Protein AF-X1UTQ2-F1 (afdb_monomer_lite)

Structure (mmCIF, N/CA/C/O backbone):
data_AF-X1UTQ2-F1
#
_entry.id   AF-X1UTQ2-F1
#
loop_
_atom_site.group_PDB
_atom_site.id
_atom_site.type_symbol
_atom_site.label_atom_id
_atom_site.label_alt_id
_atom_site.label_comp_id
_atom_site.label_asym_id
_atom_site.label_entity_id
_atom_site.label_seq_id
_atom_site.pdbx_PDB_ins_code
_atom_site.Cartn_x
_atom_site.Cartn_y
_atom_site.Cartn_z
_atom_site.occupancy
_atom_site.B_iso_or_equiv
_atom_site.auth_seq_id
_atom_site.auth_comp_id
_atom_site.auth_asym_id
_atom_site.auth_atom_id
_atom_site.pdbx_PDB_model_num
ATOM 1 N N . GLU A 1 1 ? 8.021 -11.396 12.282 1.00 51.84 1 GLU A N 1
ATOM 2 C CA . GLU A 1 1 ? 8.603 -10.260 13.024 1.00 51.84 1 GLU A CA 1
ATOM 3 C C . GLU A 1 1 ? 8.705 -9.113 12.040 1.00 51.84 1 GLU A C 1
ATOM 5 O O . GLU A 1 1 ? 9.237 -9.328 10.957 1.00 51.84 1 GLU A O 1
ATOM 10 N N . THR A 1 2 ? 8.095 -7.970 12.339 1.00 52.09 2 THR A N 1
ATOM 11 C CA . THR A 1 2 ? 8.043 -6.857 11.391 1.00 52.09 2 THR A CA 1
ATOM 12 C C . THR A 1 2 ? 9.403 -6.199 11.279 1.00 52.09 2 THR A C 1
ATOM 14 O O . THR A 1 2 ? 10.005 -5.847 12.293 1.00 52.09 2 THR A O 1
ATOM 17 N N . LYS A 1 3 ? 9.878 -6.022 10.050 1.00 63.09 3 LYS A N 1
ATOM 18 C CA . LYS A 1 3 ? 11.164 -5.398 9.768 1.00 63.09 3 LYS A CA 1
ATOM 19 C C . LYS A 1 3 ? 10.947 -4.137 8.952 1.00 63.09 3 LYS A C 1
ATOM 21 O O . LYS A 1 3 ? 10.202 -4.151 7.982 1.00 63.09 3 LYS A O 1
ATOM 26 N N . GLU A 1 4 ? 11.589 -3.050 9.341 1.00 69.19 4 GLU A N 1
ATOM 27 C CA . GLU A 1 4 ? 11.642 -1.838 8.530 1.00 69.19 4 GLU A CA 1
ATOM 28 C C . GLU A 1 4 ? 12.787 -1.954 7.522 1.00 69.19 4 GLU A C 1
ATOM 30 O O . GLU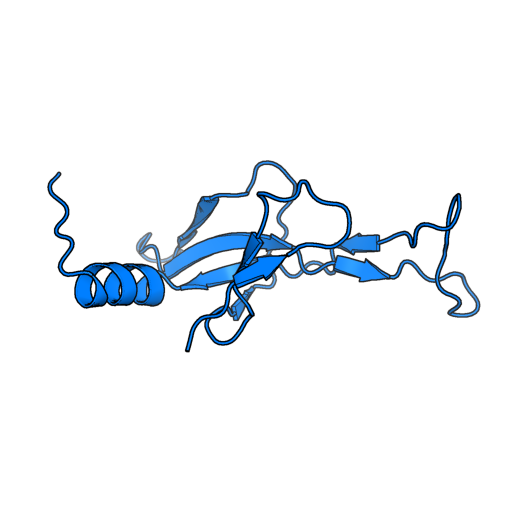 A 1 4 ? 13.887 -2.410 7.848 1.00 69.19 4 GLU A O 1
ATOM 35 N N . VAL A 1 5 ? 12.521 -1.571 6.279 1.00 75.19 5 VAL A N 1
ATOM 36 C CA . VAL A 1 5 ? 13.464 -1.629 5.163 1.00 75.19 5 VAL A CA 1
ATOM 37 C C . VAL A 1 5 ? 13.564 -0.249 4.509 1.00 75.19 5 VAL A C 1
ATOM 39 O O . VAL A 1 5 ? 12.539 0.391 4.269 1.00 75.19 5 VAL A O 1
ATOM 42 N N . PRO A 1 6 ? 14.780 0.253 4.237 1.00 77.75 6 PRO A N 1
ATOM 43 C CA . PRO A 1 6 ? 14.963 1.532 3.562 1.00 77.75 6 PRO A CA 1
ATOM 44 C C . PRO A 1 6 ? 14.498 1.436 2.105 1.00 77.75 6 PRO A C 1
ATOM 46 O O . PRO A 1 6 ? 14.719 0.423 1.437 1.00 77.75 6 PRO A O 1
ATOM 49 N N . VAL A 1 7 ? 13.874 2.498 1.592 1.00 74.25 7 VAL A N 1
ATOM 50 C CA . VAL A 1 7 ? 13.429 2.549 0.191 1.00 74.25 7 VAL A CA 1
ATOM 51 C C . VAL A 1 7 ? 14.555 3.110 -0.688 1.00 74.25 7 VAL A C 1
ATOM 53 O O . VAL A 1 7 ? 14.966 4.253 -0.481 1.00 74.25 7 VAL A O 1
ATOM 56 N N . PRO A 1 8 ? 15.053 2.365 -1.698 1.00 69.94 8 PRO A N 1
ATOM 57 C CA . PRO A 1 8 ? 16.109 2.859 -2.579 1.00 69.94 8 PRO A CA 1
ATOM 58 C C . PRO A 1 8 ? 15.717 4.174 -3.269 1.00 69.94 8 PRO A C 1
ATOM 60 O O . PR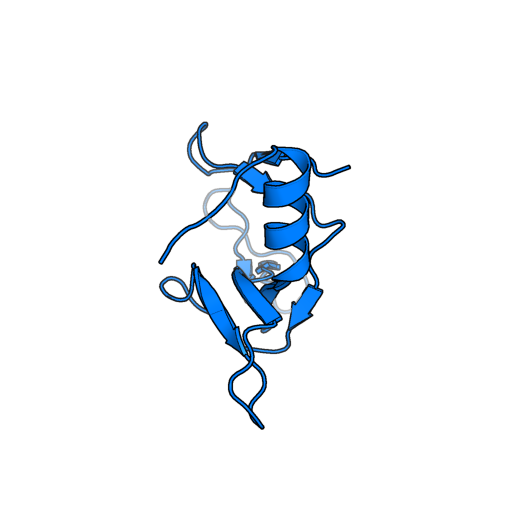O A 1 8 ? 14.723 4.226 -3.994 1.00 69.94 8 PRO A O 1
ATOM 63 N N . GLY A 1 9 ? 16.512 5.226 -3.060 1.00 74.19 9 GLY A N 1
ATOM 64 C CA . GLY A 1 9 ? 16.281 6.556 -3.636 1.00 74.19 9 GLY A CA 1
ATOM 65 C C . GLY A 1 9 ? 15.348 7.471 -2.831 1.00 74.19 9 GLY A C 1
ATOM 66 O O . GLY A 1 9 ? 15.089 8.586 -3.281 1.00 74.19 9 GLY A O 1
ATOM 67 N N . ALA A 1 10 ? 14.857 7.038 -1.665 1.00 77.50 10 ALA A N 1
ATOM 68 C CA . ALA A 1 10 ? 14.160 7.897 -0.707 1.00 77.50 10 ALA A CA 1
ATOM 69 C C . ALA A 1 10 ? 15.144 8.493 0.327 1.00 77.50 10 ALA A C 1
ATOM 71 O O . ALA A 1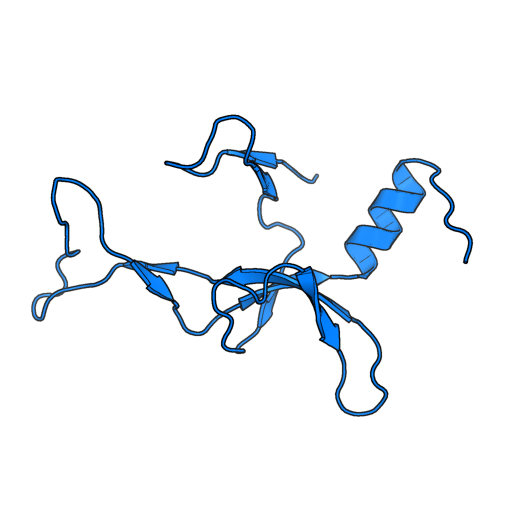 10 ? 16.252 7.975 0.470 1.00 77.50 10 ALA A O 1
ATOM 72 N N . PRO A 1 11 ? 14.773 9.574 1.044 1.00 81.06 11 PRO A N 1
ATOM 73 C CA . PRO A 1 11 ? 15.581 10.106 2.144 1.00 81.06 11 PRO A CA 1
ATOM 74 C C . PRO A 1 11 ? 15.885 9.053 3.221 1.00 81.06 11 PRO A C 1
ATOM 76 O O . PRO A 1 11 ? 15.053 8.188 3.477 1.00 81.06 11 PRO A O 1
ATOM 79 N N . ASP A 1 12 ? 17.017 9.183 3.920 1.00 79.56 12 ASP A N 1
ATOM 80 C CA . ASP A 1 12 ? 17.519 8.200 4.907 1.00 79.56 12 ASP A CA 1
ATOM 81 C C . ASP A 1 12 ? 16.585 7.937 6.106 1.00 79.56 12 ASP A C 1
ATOM 83 O O . ASP A 1 12 ? 16.767 6.979 6.856 1.00 79.56 12 ASP A O 1
ATOM 87 N N . TRP A 1 13 ? 15.586 8.794 6.313 1.00 73.62 13 TRP A N 1
ATOM 88 C CA . TRP A 1 13 ? 14.553 8.632 7.338 1.00 73.62 13 TRP A CA 1
ATOM 89 C C . TRP A 1 13 ? 13.304 7.894 6.829 1.00 73.62 13 TRP A C 1
ATOM 91 O O . TRP A 1 13 ? 12.394 7.630 7.614 1.00 73.62 13 TRP A O 1
ATOM 101 N N . PHE A 1 14 ? 13.223 7.584 5.532 1.00 71.69 14 PHE A N 1
ATOM 102 C CA . PHE A 1 14 ? 12.055 6.971 4.907 1.00 71.69 14 PHE A CA 1
ATOM 103 C C . PHE A 1 14 ? 12.221 5.455 4.775 1.00 71.69 14 PHE A C 1
ATOM 105 O O . PHE A 1 14 ? 12.929 4.939 3.904 1.00 71.69 14 PHE A O 1
ATOM 112 N N . TYR A 1 15 ? 11.498 4.742 5.631 1.00 71.81 15 TYR A N 1
ATOM 113 C CA . TYR A 1 15 ? 11.448 3.287 5.668 1.00 71.81 15 TYR A CA 1
ATOM 114 C C . TYR A 1 15 ? 10.061 2.799 5.249 1.00 71.81 15 TYR A C 1
ATOM 116 O O . TYR A 1 15 ? 9.058 3.490 5.436 1.00 71.81 15 TYR A O 1
ATOM 124 N N . HIS A 1 16 ? 9.996 1.593 4.694 1.00 62.53 16 HIS A N 1
ATOM 125 C CA . HIS A 1 16 ? 8.748 0.857 4.527 1.00 62.53 16 HIS A CA 1
ATOM 126 C C . HIS A 1 16 ? 8.794 -0.429 5.349 1.00 62.53 16 HIS A C 1
ATOM 128 O O . HIS A 1 16 ? 9.864 -0.924 5.689 1.00 62.53 16 HIS A O 1
ATOM 134 N N . LEU A 1 17 ? 7.633 -0.976 5.689 1.00 61.06 17 LEU A N 1
ATOM 135 C CA . LEU A 1 17 ? 7.562 -2.254 6.391 1.00 61.06 17 LEU A CA 1
ATOM 136 C C . LEU A 1 17 ? 7.781 -3.394 5.384 1.00 61.06 17 LEU A C 1
ATOM 138 O O . LEU A 1 17 ? 7.196 -3.398 4.295 1.00 61.06 17 LEU A O 1
ATOM 142 N N . GLU A 1 18 ? 8.635 -4.351 5.742 1.00 57.69 18 GLU A N 1
ATOM 143 C CA . GLU A 1 18 ? 8.840 -5.592 5.003 1.00 57.69 18 GLU A CA 1
ATOM 144 C C . GLU A 1 18 ? 7.548 -6.417 5.073 1.00 57.69 18 GLU A C 1
ATOM 146 O O . GLU A 1 18 ? 6.976 -6.657 6.138 1.00 57.69 18 GLU A O 1
ATOM 151 N N . ILE A 1 19 ? 7.061 -6.779 3.888 1.00 54.22 19 ILE A N 1
ATOM 152 C CA . ILE A 1 19 ? 5.707 -7.253 3.588 1.00 54.22 19 ILE A CA 1
ATOM 153 C C . ILE A 1 19 ? 5.539 -8.715 4.037 1.00 54.22 19 ILE A C 1
ATOM 155 O O . ILE A 1 19 ? 5.495 -9.624 3.213 1.00 54.22 19 ILE A O 1
ATOM 159 N N . ALA A 1 20 ? 5.480 -8.963 5.344 1.00 56.88 20 ALA A N 1
ATOM 160 C CA . ALA A 1 20 ? 4.926 -10.212 5.876 1.00 56.88 20 ALA A CA 1
ATOM 161 C C . ALA A 1 20 ? 3.426 -10.069 6.197 1.00 56.88 20 ALA A C 1
ATOM 163 O O . ALA A 1 20 ? 2.677 -11.026 6.029 1.00 56.88 20 ALA A O 1
ATOM 164 N N . ASP A 1 21 ? 2.987 -8.861 6.574 1.00 70.31 21 ASP A N 1
ATOM 165 C CA . ASP A 1 21 ? 1.648 -8.625 7.132 1.00 70.31 21 ASP A CA 1
ATOM 166 C C . ASP A 1 21 ? 0.748 -7.730 6.262 1.00 70.31 21 ASP A C 1
ATOM 168 O O . ASP A 1 21 ? -0.355 -7.396 6.679 1.00 70.31 21 ASP A O 1
ATOM 172 N N . SER A 1 22 ? 1.178 -7.320 5.062 1.00 84.88 22 SER A N 1
ATOM 173 C CA . SER A 1 22 ? 0.332 -6.569 4.120 1.00 84.88 22 SER A CA 1
ATOM 174 C C .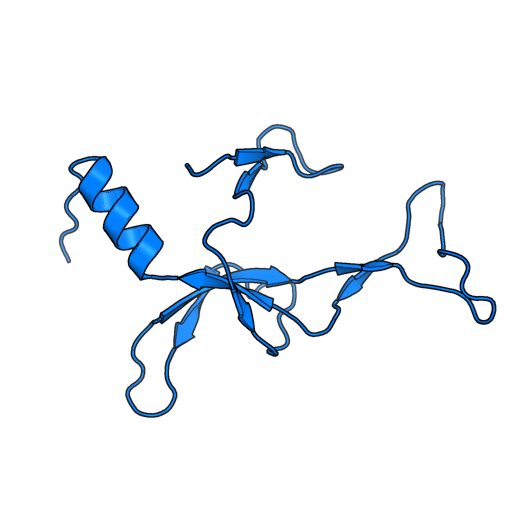 SER A 1 22 ? -0.239 -7.458 3.018 1.00 84.88 22 SER A C 1
ATOM 176 O O . SER A 1 22 ? 0.364 -8.452 2.614 1.00 84.88 22 SER A O 1
ATOM 178 N N . TYR A 1 23 ? -1.416 -7.091 2.512 1.00 89.00 23 TYR A N 1
ATOM 179 C CA . TYR A 1 23 ? -2.046 -7.750 1.369 1.00 89.00 23 TYR A CA 1
ATOM 180 C C . TYR A 1 23 ? -2.136 -6.804 0.173 1.00 89.00 23 TYR A C 1
ATOM 182 O O . TYR A 1 23 ? -2.048 -5.581 0.302 1.00 89.00 23 TYR A O 1
ATOM 190 N N . LEU A 1 24 ? -2.286 -7.393 -1.014 1.00 92.56 24 LEU A N 1
ATOM 191 C CA . LEU A 1 24 ? -2.507 -6.650 -2.247 1.00 92.56 24 LEU A CA 1
ATOM 192 C C . LEU A 1 24 ? -4.001 -6.581 -2.534 1.00 92.56 24 LEU A C 1
ATOM 194 O O . LEU A 1 24 ? -4.671 -7.610 -2.582 1.00 92.56 24 LEU A O 1
ATOM 198 N N . ALA A 1 25 ? -4.496 -5.369 -2.743 1.00 93.25 25 ALA A N 1
ATOM 199 C CA . ALA A 1 25 ? -5.848 -5.111 -3.205 1.00 93.25 25 ALA A CA 1
ATOM 200 C C . ALA A 1 25 ? -5.809 -4.676 -4.673 1.00 93.25 25 ALA A C 1
ATOM 202 O O . ALA A 1 25 ? -4.965 -3.862 -5.056 1.00 93.25 25 ALA A O 1
ATOM 203 N N . ASP A 1 26 ? -6.729 -5.196 -5.483 1.00 94.44 26 ASP A N 1
ATOM 204 C CA . ASP A 1 26 ? -6.929 -4.755 -6.868 1.00 94.44 26 ASP A CA 1
ATOM 205 C C . ASP A 1 26 ? -7.745 -3.456 -6.891 1.00 94.44 26 ASP A C 1
ATOM 207 O O . ASP A 1 26 ? -8.940 -3.423 -7.179 1.00 94.44 26 ASP A O 1
ATOM 211 N N . VAL A 1 27 ? -7.099 -2.385 -6.438 1.00 90.38 27 VAL A N 1
ATOM 212 C CA . VAL A 1 27 ? -7.670 -1.047 -6.311 1.00 90.38 27 VAL A CA 1
ATOM 213 C C . VAL A 1 27 ? -6.617 -0.061 -6.777 1.00 90.38 27 VAL A C 1
ATOM 215 O O . VAL A 1 27 ? -5.459 -0.137 -6.365 1.00 90.38 27 VAL A O 1
ATOM 218 N N . GLN A 1 28 ? -7.014 0.900 -7.605 1.00 89.69 28 GLN A N 1
ATOM 219 C CA . GLN A 1 28 ? -6.101 1.926 -8.080 1.00 89.69 28 GLN A CA 1
ATOM 220 C C . GLN A 1 28 ? -5.870 2.990 -6.998 1.00 89.69 28 GLN A C 1
ATOM 222 O O . GLN A 1 28 ? -6.796 3.686 -6.588 1.00 89.69 28 GLN A O 1
ATOM 227 N N . ALA A 1 29 ? -4.614 3.145 -6.581 1.00 88.62 29 ALA A N 1
ATOM 228 C CA . ALA A 1 29 ? -4.155 4.236 -5.730 1.00 88.62 29 ALA A CA 1
ATOM 229 C C . ALA A 1 29 ? -3.052 5.025 -6.441 1.00 88.62 29 ALA A C 1
ATOM 231 O O . ALA A 1 29 ? -2.241 4.456 -7.175 1.00 88.62 29 ALA A O 1
ATOM 232 N N . ASN A 1 30 ? -3.025 6.332 -6.203 1.00 86.69 30 ASN A N 1
ATOM 233 C CA . ASN A 1 30 ? -2.010 7.257 -6.689 1.00 86.69 30 ASN A CA 1
ATOM 234 C C . ASN A 1 30 ? -1.417 8.037 -5.499 1.00 86.69 30 ASN A C 1
ATOM 236 O O . ASN A 1 30 ? -1.955 7.982 -4.387 1.00 86.69 30 ASN A O 1
ATOM 240 N N . PRO A 1 31 ? -0.312 8.782 -5.692 1.00 85.69 31 PRO A N 1
ATOM 241 C CA . PRO A 1 31 ? 0.162 9.717 -4.677 1.00 85.69 31 PRO A CA 1
ATOM 242 C C . PRO A 1 31 ? -0.973 10.633 -4.196 1.00 85.69 31 PRO A C 1
ATOM 244 O O . PRO A 1 31 ? -1.702 11.200 -5.006 1.00 85.69 31 PRO A O 1
ATOM 247 N N . GLY A 1 32 ? -1.131 10.745 -2.876 1.00 88.12 32 GLY A N 1
ATOM 248 C CA . GLY A 1 32 ? -2.267 11.420 -2.235 1.00 88.12 32 GLY A CA 1
ATOM 249 C C . GLY A 1 32 ? -3.296 10.467 -1.615 1.00 88.12 32 GLY A C 1
ATOM 250 O O . GLY A 1 32 ? -4.002 10.868 -0.699 1.00 88.12 32 GLY A O 1
ATOM 251 N N . ASN A 1 33 ? -3.329 9.193 -2.025 1.00 91.94 33 ASN A N 1
ATOM 252 C CA . ASN A 1 33 ? -4.118 8.151 -1.352 1.00 91.94 33 ASN A CA 1
ATOM 253 C C . ASN A 1 33 ? -3.391 7.517 -0.149 1.00 91.94 33 ASN A C 1
ATOM 255 O O . ASN A 1 33 ? -3.956 6.661 0.529 1.00 91.94 33 ASN A O 1
ATOM 259 N N . SER A 1 34 ? -2.137 7.894 0.115 1.00 89.75 34 SER A N 1
ATOM 260 C CA . SER A 1 34 ? -1.379 7.414 1.274 1.00 89.75 34 SER A CA 1
ATOM 261 C C . SER A 1 34 ? -2.122 7.733 2.574 1.00 89.75 34 SER A C 1
ATOM 263 O O . SER A 1 34 ? -2.480 8.882 2.818 1.00 89.75 34 SER A O 1
ATOM 265 N N . GLY A 1 35 ? -2.344 6.720 3.409 1.00 91.75 35 GLY A N 1
ATOM 266 C CA . GLY A 1 35 ? -3.098 6.845 4.658 1.00 91.75 35 GLY A CA 1
ATOM 267 C C . GLY A 1 35 ? -4.616 6.726 4.497 1.00 91.75 35 GLY A C 1
ATOM 268 O O . GLY A 1 35 ? -5.323 6.744 5.501 1.00 91.75 35 GLY A O 1
ATOM 269 N N . ALA A 1 36 ? -5.134 6.576 3.273 1.00 94.19 36 ALA A N 1
ATOM 270 C CA . ALA A 1 36 ? -6.565 6.392 3.064 1.00 94.19 36 ALA A CA 1
ATOM 271 C C . ALA A 1 36 ? -7.051 5.067 3.686 1.00 94.19 36 ALA A C 1
ATOM 273 O O . ALA A 1 36 ? -6.353 4.047 3.581 1.00 94.19 36 ALA A O 1
ATOM 274 N N . PRO A 1 37 ? -8.246 5.055 4.302 1.00 95.56 37 PRO A N 1
ATOM 275 C CA . PRO A 1 37 ? -8.825 3.839 4.848 1.00 95.56 37 PRO A CA 1
ATOM 276 C C . PRO A 1 37 ? -9.263 2.899 3.722 1.00 95.56 37 PRO A C 1
ATOM 278 O O . PRO A 1 37 ? -9.827 3.324 2.713 1.00 95.56 37 PRO A O 1
ATOM 281 N N . VAL A 1 38 ? -9.052 1.605 3.933 1.00 95.56 38 VAL A N 1
ATOM 282 C CA . VAL A 1 38 ? -9.664 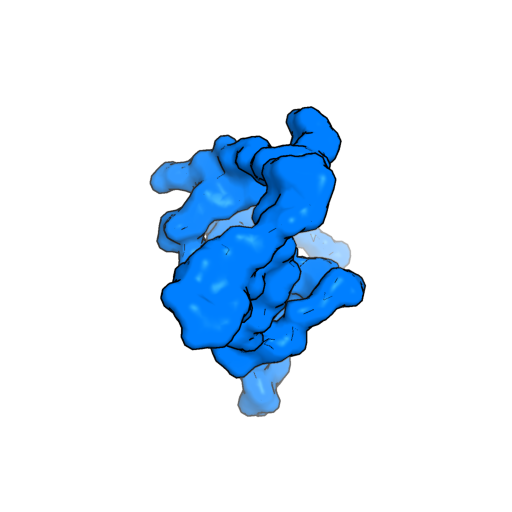0.524 3.158 1.00 95.56 38 VAL A CA 1
ATOM 283 C C . VAL A 1 38 ? -10.817 -0.015 3.988 1.00 95.56 38 VAL A C 1
ATOM 285 O O . VAL A 1 38 ? -10.605 -0.416 5.132 1.00 95.56 38 VAL A O 1
ATOM 288 N N . TYR A 1 39 ? -12.029 -0.001 3.439 1.00 95.88 39 TYR A N 1
ATOM 289 C CA . TYR A 1 39 ? -13.247 -0.329 4.175 1.00 95.88 39 TYR A CA 1
ATOM 290 C C . TYR A 1 39 ? -14.168 -1.270 3.395 1.00 95.88 39 TYR A C 1
ATOM 292 O O . TYR A 1 39 ? -14.118 -1.329 2.165 1.00 95.88 39 TYR A O 1
ATOM 300 N N . LEU A 1 40 ? -14.999 -2.018 4.120 1.00 94.69 40 LEU A N 1
ATOM 301 C CA . LEU A 1 40 ? -16.053 -2.852 3.545 1.00 94.69 40 LEU A CA 1
ATOM 302 C C . LEU A 1 40 ? -17.208 -1.978 3.047 1.00 94.69 40 LEU A C 1
ATOM 304 O O . LEU A 1 40 ? -17.629 -1.047 3.729 1.00 94.69 40 LEU A O 1
ATOM 308 N N . ILE A 1 41 ? -17.730 -2.286 1.859 1.00 94.62 41 ILE A N 1
ATOM 309 C CA . ILE A 1 41 ? -18.814 -1.508 1.235 1.00 94.62 41 ILE A CA 1
ATOM 310 C C . ILE A 1 41 ? -20.124 -1.649 2.021 1.00 94.62 41 ILE A C 1
ATOM 312 O O . ILE A 1 41 ? -20.886 -0.690 2.107 1.00 94.62 41 ILE A O 1
ATOM 316 N N . ASP A 1 42 ? -20.367 -2.827 2.598 1.00 97.25 42 ASP A N 1
ATOM 317 C CA . ASP A 1 42 ? -21.647 -3.166 3.221 1.00 97.25 42 ASP A CA 1
ATOM 318 C C . ASP A 1 42 ? -21.929 -2.352 4.493 1.00 97.25 42 ASP A C 1
ATOM 320 O O . ASP A 1 42 ? -23.078 -2.001 4.756 1.00 97.25 42 ASP A O 1
ATOM 324 N N . ASP A 1 43 ? -20.894 -2.049 5.280 1.00 97.00 43 ASP A N 1
ATOM 325 C CA . ASP A 1 43 ? -21.037 -1.451 6.614 1.00 97.00 43 ASP A CA 1
ATOM 326 C C . ASP A 1 43 ? -20.027 -0.332 6.930 1.00 97.00 43 ASP A C 1
ATOM 328 O O . ASP A 1 43 ? -20.123 0.308 7.977 1.00 97.00 43 ASP A O 1
ATOM 332 N N . GLY A 1 44 ? -19.068 -0.058 6.041 1.00 96.25 44 GLY A N 1
ATOM 333 C CA . GLY A 1 44 ? -18.028 0.947 6.259 1.00 96.25 44 GLY A CA 1
ATOM 334 C C . GLY A 1 44 ? -16.927 0.521 7.236 1.00 96.25 44 GLY A C 1
ATOM 335 O O . GLY A 1 44 ? -16.096 1.354 7.603 1.00 96.25 44 GLY A O 1
ATOM 336 N N . THR A 1 45 ? -16.873 -0.748 7.654 1.00 96.00 45 THR A N 1
ATOM 337 C CA . THR A 1 45 ? -15.845 -1.242 8.580 1.00 96.00 45 THR A CA 1
ATOM 338 C C . THR A 1 45 ? -14.451 -1.082 7.969 1.00 96.00 45 THR A C 1
ATOM 340 O O . THR A 1 45 ? -14.176 -1.611 6.893 1.00 96.00 45 THR A O 1
ATOM 343 N N . VAL A 1 46 ? -13.542 -0.388 8.668 1.00 95.56 46 VAL A N 1
ATOM 344 C CA . VAL A 1 46 ? -12.157 -0.154 8.217 1.00 95.56 46 VAL A CA 1
ATOM 345 C C . VAL A 1 46 ? -11.286 -1.387 8.464 1.00 95.56 46 VAL A C 1
ATOM 347 O O . VAL A 1 46 ? -10.936 -1.718 9.598 1.00 95.56 46 VAL A O 1
ATOM 350 N N . ILE A 1 47 ? -10.872 -2.039 7.382 1.00 94.56 47 ILE A N 1
ATOM 351 C CA . ILE A 1 47 ? -10.089 -3.284 7.388 1.00 94.56 47 ILE A CA 1
ATOM 352 C C . ILE A 1 47 ? -8.600 -3.075 7.099 1.00 94.56 47 ILE A C 1
ATOM 354 O O . ILE A 1 47 ? -7.805 -4.006 7.245 1.00 94.56 47 ILE A O 1
ATOM 358 N N . GLY A 1 48 ? -8.194 -1.871 6.700 1.00 94.38 48 GLY A N 1
ATOM 359 C CA . GLY A 1 48 ? -6.785 -1.549 6.545 1.00 94.38 48 GLY A CA 1
ATOM 360 C C . GLY A 1 48 ? -6.512 -0.119 6.117 1.00 94.38 48 GLY A C 1
ATOM 361 O O . GLY A 1 48 ? -7.409 0.719 6.045 1.00 94.38 48 GLY A O 1
ATOM 362 N N . VAL A 1 49 ? -5.243 0.140 5.820 1.00 94.06 49 VAL A N 1
ATOM 363 C CA . VAL A 1 49 ? -4.726 1.445 5.406 1.00 94.06 49 VAL A CA 1
ATOM 364 C C . VAL A 1 49 ? -3.927 1.286 4.117 1.00 94.06 49 VAL A C 1
ATOM 366 O O . VAL A 1 49 ? -3.043 0.431 4.027 1.00 94.06 49 VAL A O 1
ATOM 369 N N . CYS A 1 50 ? -4.222 2.122 3.123 1.00 94.19 50 CYS A N 1
ATOM 370 C CA . CYS A 1 50 ? -3.448 2.227 1.889 1.00 94.19 50 CYS A CA 1
ATOM 371 C C . CYS A 1 50 ? -2.086 2.869 2.182 1.00 94.19 50 CYS A C 1
ATOM 373 O O . CYS A 1 50 ? -2.016 4.031 2.588 1.00 94.19 50 CYS A O 1
ATOM 375 N N . THR A 1 51 ? -0.993 2.138 1.960 1.00 91.81 51 THR A N 1
ATOM 376 C CA . THR A 1 51 ? 0.364 2.634 2.253 1.00 91.81 51 THR A CA 1
ATOM 377 C C . THR A 1 51 ? 1.213 2.842 1.008 1.00 91.81 51 THR A C 1
ATOM 379 O O . THR A 1 51 ? 2.067 3.727 0.998 1.00 91.81 51 THR A O 1
ATOM 382 N N . ALA A 1 52 ? 0.978 2.068 -0.052 1.00 89.81 52 ALA A N 1
ATOM 383 C CA . ALA A 1 52 ? 1.744 2.160 -1.288 1.00 89.81 52 ALA A CA 1
ATOM 384 C C . ALA A 1 52 ? 0.994 1.541 -2.473 1.00 89.81 52 ALA A C 1
ATOM 386 O O . ALA A 1 52 ? -0.000 0.841 -2.310 1.00 89.81 52 ALA A O 1
ATOM 387 N N . SER A 1 53 ? 1.535 1.728 -3.673 1.00 90.50 53 SER A N 1
ATOM 388 C CA . SER A 1 53 ? 1.159 0.953 -4.857 1.00 90.50 53 SER A CA 1
ATOM 389 C C . SER A 1 53 ? 2.293 0.009 -5.227 1.00 90.50 53 SER A C 1
ATOM 391 O O . SER A 1 53 ? 3.473 0.358 -5.122 1.00 90.50 53 SER A O 1
ATOM 393 N N . ARG A 1 54 ? 1.958 -1.192 -5.699 1.00 89.38 54 ARG A N 1
ATOM 394 C CA . ARG A 1 54 ? 2.954 -2.127 -6.218 1.00 89.38 54 ARG A CA 1
ATOM 395 C C . ARG A 1 54 ? 3.420 -1.637 -7.581 1.00 89.38 54 ARG A C 1
ATOM 397 O O . ARG A 1 54 ? 2.674 -1.675 -8.560 1.00 89.38 54 ARG A O 1
ATOM 404 N N . LEU A 1 55 ? 4.668 -1.190 -7.635 1.00 90.31 55 LEU A N 1
ATOM 405 C CA . LEU A 1 55 ? 5.301 -0.731 -8.863 1.00 90.31 55 LEU A CA 1
ATOM 406 C C . LEU A 1 55 ? 5.909 -1.898 -9.641 1.00 90.31 55 LEU A C 1
ATOM 408 O O . LEU A 1 55 ? 6.508 -2.803 -9.058 1.00 90.31 55 LEU A O 1
ATOM 412 N N . VAL A 1 56 ? 5.801 -1.840 -10.963 1.00 91.94 56 VAL A N 1
ATOM 413 C CA . VAL A 1 56 ? 6.391 -2.805 -11.896 1.00 91.94 56 VAL A CA 1
ATOM 414 C C . VAL A 1 56 ? 7.244 -2.095 -12.954 1.00 91.94 56 VAL A C 1
ATOM 416 O O . VAL A 1 56 ? 7.007 -0.918 -13.242 1.00 91.94 56 VAL A O 1
ATOM 419 N N . PRO A 1 57 ? 8.267 -2.769 -13.511 1.00 95.00 57 PRO A N 1
ATOM 420 C CA . PRO A 1 57 ? 9.102 -2.223 -14.581 1.00 95.00 57 PRO A CA 1
ATOM 421 C C . PRO A 1 57 ? 8.283 -1.818 -15.807 1.00 95.00 57 PRO A C 1
ATOM 423 O O . PRO A 1 57 ? 7.442 -2.593 -16.256 1.00 95.00 57 PRO A O 1
ATOM 426 N N . ILE A 1 58 ? 8.586 -0.667 -16.410 1.00 95.38 58 ILE A N 1
ATOM 427 C CA . ILE A 1 58 ? 8.177 -0.418 -17.798 1.00 95.38 58 ILE A CA 1
ATOM 428 C C . ILE A 1 58 ? 9.097 -1.234 -18.709 1.00 95.38 58 ILE A C 1
ATOM 430 O O . ILE A 1 58 ? 10.320 -1.175 -18.560 1.00 95.38 58 ILE A O 1
ATOM 434 N N . VAL A 1 59 ? 8.513 -1.981 -19.646 1.00 96.00 59 VAL A N 1
ATOM 435 C CA . VAL A 1 59 ? 9.247 -2.753 -20.655 1.00 96.00 59 VAL A CA 1
ATOM 436 C C . VAL A 1 59 ? 8.958 -2.232 -22.062 1.00 96.00 59 VAL A C 1
ATOM 438 O O . VAL A 1 59 ? 7.853 -1.765 -22.340 1.00 96.00 59 VAL A O 1
ATOM 441 N N . ASP A 1 60 ? 9.956 -2.278 -22.943 1.00 94.38 60 ASP A N 1
ATOM 442 C CA . ASP A 1 60 ? 9.786 -1.974 -24.366 1.00 94.38 60 ASP A CA 1
ATOM 443 C C . ASP A 1 60 ? 9.064 -3.119 -25.111 1.00 94.38 60 ASP A C 1
ATOM 445 O O . ASP A 1 60 ? 8.743 -4.164 -24.543 1.00 94.38 60 ASP A O 1
ATOM 449 N N . GLN A 1 61 ? 8.831 -2.954 -26.418 1.00 94.62 61 GLN A N 1
ATOM 450 C CA . GLN A 1 61 ? 8.181 -3.978 -27.255 1.00 94.62 61 GLN A CA 1
ATOM 451 C C . GLN A 1 61 ? 8.960 -5.303 -27.351 1.00 94.62 61 GLN A C 1
ATOM 453 O O . GLN A 1 61 ? 8.429 -6.295 -27.844 1.00 94.62 61 GLN A O 1
ATOM 458 N N . ARG A 1 62 ? 10.224 -5.326 -26.918 1.00 94.88 62 ARG A N 1
ATOM 459 C CA . ARG A 1 62 ? 11.102 -6.500 -26.900 1.00 94.88 62 ARG A CA 1
ATOM 460 C C . ARG A 1 62 ? 11.225 -7.101 -25.495 1.00 94.88 62 ARG A C 1
ATOM 462 O O . ARG A 1 62 ? 11.942 -8.083 -25.331 1.00 94.88 62 ARG A O 1
ATOM 469 N N . GLY A 1 63 ? 10.540 -6.533 -24.501 1.00 93.00 63 GLY A N 1
ATOM 470 C CA . GLY A 1 63 ? 10.587 -6.971 -23.109 1.00 93.00 63 GLY A CA 1
ATOM 471 C C . GLY A 1 63 ? 11.776 -6.429 -22.311 1.00 93.00 63 GLY A C 1
ATOM 472 O O . GLY A 1 63 ? 11.973 -6.852 -21.173 1.00 93.00 63 GLY A O 1
ATOM 473 N N . ASN A 1 64 ? 12.568 -5.500 -22.856 1.00 95.62 64 ASN A N 1
ATOM 474 C CA . ASN A 1 64 ? 13.686 -4.910 -22.120 1.00 95.62 64 ASN A CA 1
ATOM 475 C C . ASN A 1 64 ? 13.185 -3.835 -21.160 1.00 95.62 64 ASN A C 1
ATOM 477 O O . ASN A 1 64 ? 12.349 -3.008 -21.522 1.00 95.62 64 ASN A O 1
ATOM 481 N N . VAL A 1 65 ? 13.747 -3.803 -19.954 1.00 96.38 65 VAL A N 1
ATOM 482 C CA . VAL A 1 65 ? 13.437 -2.774 -18.958 1.00 96.38 65 VAL A CA 1
ATOM 483 C C . VAL A 1 65 ? 13.884 -1.397 -19.452 1.00 96.38 65 VAL A C 1
ATOM 485 O O . VAL A 1 65 ? 15.059 -1.174 -19.752 1.00 96.38 65 VAL A O 1
ATOM 488 N N . VAL A 1 66 ? 12.949 -0.451 -19.492 1.00 95.75 66 VAL A N 1
ATOM 489 C CA . VAL A 1 66 ? 13.215 0.928 -19.908 1.00 95.75 66 VAL A CA 1
ATOM 490 C C . VAL A 1 66 ? 13.898 1.694 -18.777 1.00 95.75 66 VAL A C 1
ATOM 492 O O . VAL A 1 66 ? 13.440 1.703 -17.632 1.00 95.75 66 VAL A O 1
ATOM 495 N N . THR A 1 67 ? 14.993 2.372 -19.116 1.00 94.94 67 THR A N 1
ATOM 496 C CA . THR A 1 67 ? 15.839 3.118 -18.176 1.00 94.94 67 THR A CA 1
ATOM 497 C C . THR A 1 67 ? 16.113 4.513 -18.745 1.00 94.94 67 THR A C 1
ATOM 499 O O . THR A 1 67 ? 16.457 4.629 -19.919 1.00 94.94 67 THR A O 1
ATOM 502 N N . ILE A 1 68 ? 15.981 5.570 -17.939 1.00 93.31 68 ILE A N 1
ATOM 503 C CA . ILE A 1 68 ? 16.331 6.955 -18.305 1.00 93.31 68 ILE A CA 1
ATOM 504 C C . ILE A 1 68 ? 17.376 7.458 -17.309 1.00 93.31 68 ILE A C 1
ATOM 506 O O . ILE A 1 68 ? 17.171 7.359 -16.104 1.00 93.31 68 ILE A O 1
ATOM 510 N N . ASN A 1 69 ? 18.505 7.982 -17.800 1.00 93.12 69 ASN A N 1
ATOM 511 C CA . ASN A 1 69 ? 19.613 8.482 -16.968 1.00 93.12 69 ASN A CA 1
ATOM 512 C C . ASN A 1 69 ? 20.102 7.472 -15.908 1.00 93.12 69 ASN A C 1
ATOM 514 O O . ASN A 1 69 ? 20.419 7.840 -14.783 1.00 93.12 69 ASN A O 1
ATOM 518 N N . GLY A 1 70 ? 20.127 6.181 -16.254 1.00 89.25 70 GLY A N 1
ATOM 519 C CA . GLY A 1 70 ? 20.521 5.107 -15.334 1.00 89.25 70 GLY A CA 1
ATOM 520 C C . GLY A 1 70 ? 19.451 4.707 -14.309 1.00 89.25 70 GLY A C 1
ATOM 521 O O . GLY A 1 70 ? 19.665 3.755 -13.563 1.00 89.25 70 GLY A O 1
ATOM 522 N N . GLN A 1 71 ? 18.288 5.365 -14.294 1.00 89.50 71 GLN A N 1
ATOM 523 C CA . GLN A 1 71 ? 17.171 5.025 -13.421 1.00 89.50 71 GLN A CA 1
ATOM 524 C C . GLN A 1 71 ? 16.092 4.243 -14.175 1.00 89.50 71 GLN A C 1
ATOM 526 O O . GLN A 1 71 ? 15.605 4.655 -15.229 1.00 89.50 71 GLN A O 1
ATOM 531 N N . GLN A 1 72 ? 15.710 3.093 -13.624 1.00 93.88 72 GLN A N 1
ATOM 532 C CA . GLN A 1 72 ? 14.647 2.258 -14.170 1.00 93.88 72 GLN A CA 1
ATOM 533 C C . GLN A 1 72 ? 13.294 2.966 -14.056 1.00 93.88 72 GLN A C 1
ATOM 535 O O . GLN A 1 72 ? 12.885 3.352 -12.958 1.00 93.88 72 GLN A O 1
ATOM 540 N N . LEU A 1 73 ? 12.558 3.054 -15.165 1.00 93.00 73 LEU A N 1
ATOM 541 C CA . LEU A 1 73 ? 11.180 3.528 -15.129 1.00 93.00 73 LEU A CA 1
ATOM 542 C C . LEU A 1 73 ? 10.245 2.447 -14.592 1.00 93.00 73 LEU A C 1
ATOM 544 O O . LEU A 1 73 ? 10.364 1.258 -14.908 1.00 93.00 73 LEU A O 1
ATOM 548 N N . ARG A 1 74 ? 9.279 2.881 -13.785 1.00 92.06 74 ARG A N 1
ATOM 549 C CA . ARG A 1 74 ? 8.272 2.017 -13.176 1.00 92.06 74 ARG A CA 1
ATOM 550 C C . ARG A 1 74 ? 6.895 2.649 -13.288 1.00 92.06 74 ARG A C 1
ATOM 552 O O . ARG A 1 74 ? 6.776 3.870 -13.316 1.00 92.06 74 ARG A O 1
ATOM 559 N N . TYR A 1 75 ? 5.871 1.810 -13.316 1.00 90.12 75 TYR A N 1
ATOM 560 C CA . TYR A 1 75 ? 4.473 2.228 -13.291 1.00 90.12 75 TYR A CA 1
ATOM 561 C C . TYR A 1 75 ? 3.687 1.392 -12.279 1.00 90.12 75 TYR A C 1
ATOM 563 O O . TYR A 1 75 ? 4.165 0.354 -11.814 1.00 90.12 75 TYR A O 1
ATOM 571 N N . SER A 1 76 ? 2.502 1.864 -11.892 1.00 89.88 76 SER A N 1
ATOM 572 C CA . SER A 1 76 ? 1.623 1.110 -10.994 1.00 89.88 76 SER A CA 1
ATOM 573 C C . SER A 1 76 ? 1.114 -0.153 -11.686 1.00 89.88 76 SER A C 1
ATOM 575 O O . SER A 1 76 ? 0.604 -0.087 -12.800 1.00 89.88 76 SER A O 1
ATOM 577 N N . SER A 1 77 ? 1.205 -1.296 -11.007 1.00 90.81 77 SER A N 1
ATOM 578 C CA . SER A 1 77 ? 0.639 -2.567 -11.485 1.00 90.81 77 SER A CA 1
ATOM 579 C C . SER A 1 77 ? -0.890 -2.640 -11.402 1.00 90.81 77 SER A C 1
ATOM 581 O O . SER A 1 77 ? -1.453 -3.671 -11.745 1.00 90.81 77 SER A O 1
ATOM 583 N N . GLY A 1 78 ? -1.555 -1.588 -10.910 1.00 91.19 78 GLY A N 1
ATOM 584 C CA . GLY A 1 78 ? -2.977 -1.616 -10.548 1.00 91.19 78 GLY A CA 1
ATOM 585 C C . GLY A 1 78 ? -3.237 -2.180 -9.148 1.00 91.19 78 GLY A C 1
ATOM 586 O O . GLY A 1 78 ? -4.333 -2.027 -8.628 1.00 91.19 78 GLY A O 1
ATOM 587 N N . LEU A 1 79 ? -2.216 -2.753 -8.501 1.00 93.12 79 LEU A N 1
ATOM 588 C CA . LEU A 1 79 ? -2.330 -3.316 -7.160 1.00 93.12 79 LEU A CA 1
ATOM 589 C C . LEU A 1 79 ? -1.884 -2.314 -6.091 1.00 93.12 79 LEU A C 1
ATOM 591 O O . LEU A 1 79 ? -0.777 -1.765 -6.148 1.00 93.12 79 LEU A O 1
ATOM 595 N N . THR A 1 80 ? -2.720 -2.139 -5.076 1.00 94.00 80 THR A N 1
ATOM 596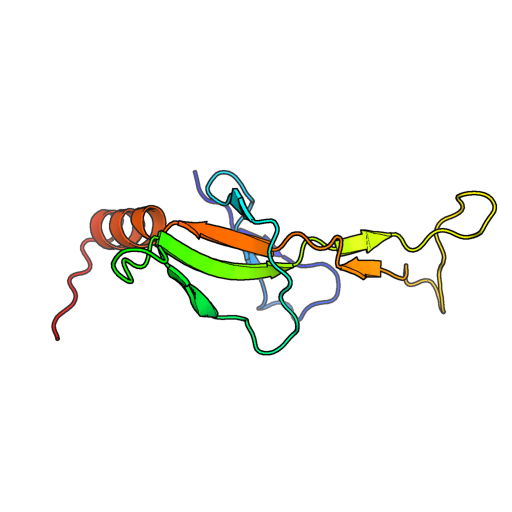 C CA . THR A 1 80 ? -2.445 -1.337 -3.880 1.00 94.00 80 THR A CA 1
ATOM 597 C C . THR A 1 80 ? -1.965 -2.225 -2.742 1.00 94.00 80 THR A C 1
ATOM 599 O O . THR A 1 80 ? -2.483 -3.317 -2.527 1.00 94.00 80 THR A O 1
ATOM 602 N N . VAL A 1 81 ? -0.961 -1.754 -2.008 1.00 92.75 81 VAL A N 1
ATOM 603 C CA . VAL A 1 81 ? -0.449 -2.382 -0.789 1.00 92.75 81 VAL A CA 1
ATOM 604 C C . VAL A 1 81 ? -1.258 -1.870 0.396 1.00 92.75 81 VAL A C 1
ATOM 606 O O . VAL A 1 81 ? -1.313 -0.660 0.643 1.00 92.75 81 VAL A O 1
ATOM 609 N N . VAL A 1 82 ? -1.864 -2.797 1.132 1.00 93.56 82 VAL A N 1
ATOM 610 C CA . VAL A 1 82 ? -2.723 -2.499 2.278 1.00 93.56 82 VAL A CA 1
ATOM 611 C C . VAL A 1 82 ? -2.154 -3.127 3.539 1.00 93.56 82 VAL A C 1
ATOM 613 O O . VAL A 1 82 ? -1.897 -4.330 3.582 1.00 93.56 82 VAL A O 1
ATOM 616 N N . VAL A 1 83 ? -1.988 -2.316 4.581 1.00 92.44 83 VAL A N 1
ATOM 617 C CA . VAL A 1 83 ? -1.688 -2.806 5.932 1.00 92.44 83 VAL A CA 1
ATOM 618 C C . VAL A 1 83 ? -3.013 -3.074 6.656 1.00 92.44 83 VAL A C 1
ATOM 620 O O . VAL A 1 83 ? -3.820 -2.149 6.754 1.00 92.44 83 VAL A O 1
ATOM 623 N N . PRO A 1 84 ? -3.275 -4.296 7.155 1.00 92.25 84 PRO A N 1
ATOM 624 C CA . PRO A 1 84 ? -4.489 -4.619 7.897 1.00 92.25 84 PRO A CA 1
ATOM 625 C C . PRO A 1 84 ? -4.633 -3.795 9.177 1.00 92.25 84 PRO A C 1
ATOM 627 O O . PRO A 1 84 ? -3.663 -3.599 9.909 1.00 92.25 84 PRO A O 1
ATOM 630 N N . SER A 1 85 ? -5.861 -3.408 9.525 1.00 91.12 85 SER A N 1
ATOM 631 C CA . SER A 1 85 ? -6.138 -2.728 10.801 1.00 91.12 85 SER A CA 1
ATOM 632 C C . SER A 1 85 ? -5.771 -3.594 12.013 1.00 91.12 85 SER A C 1
ATOM 634 O O . SER A 1 85 ? -5.355 -3.067 13.044 1.00 91.12 85 SER A O 1
ATOM 636 N N . SER A 1 86 ? -5.868 -4.926 11.895 1.00 87.56 86 SER A N 1
ATOM 637 C CA . SER A 1 86 ? -5.463 -5.862 12.954 1.00 87.56 86 SER A CA 1
ATOM 638 C C . SER A 1 86 ? -3.991 -5.704 13.335 1.00 87.56 86 SER A C 1
ATOM 640 O O . SER A 1 86 ? -3.665 -5.750 14.515 1.00 87.56 86 SER A O 1
ATOM 642 N N . TYR A 1 87 ? -3.123 -5.417 12.360 1.00 85.00 87 TYR A N 1
ATOM 643 C CA . TYR A 1 87 ? -1.705 -5.175 12.604 1.00 85.00 87 TYR A CA 1
ATOM 644 C C . TYR A 1 87 ? -1.483 -3.941 13.489 1.00 85.00 87 TYR A C 1
ATOM 646 O O . TYR A 1 87 ? -0.683 -3.971 14.423 1.00 85.00 87 TYR A O 1
ATOM 654 N N . VAL A 1 88 ? -2.228 -2.860 13.238 1.00 82.31 88 VAL A N 1
ATOM 655 C CA . VAL A 1 88 ? -2.166 -1.639 14.056 1.00 82.31 88 VAL A CA 1
ATOM 656 C C . VAL A 1 88 ? -2.584 -1.944 15.495 1.00 82.31 88 VAL A C 1
ATOM 658 O O . VAL A 1 88 ? -1.899 -1.548 16.436 1.00 82.31 88 VAL A O 1
ATOM 661 N N . VAL A 1 89 ? -3.670 -2.699 15.672 1.00 84.44 89 VAL A N 1
ATOM 662 C CA . VAL A 1 89 ? -4.160 -3.111 16.995 1.00 84.44 89 VAL A CA 1
ATOM 663 C C . VAL A 1 89 ? -3.128 -3.969 17.731 1.00 84.44 89 VAL A C 1
ATOM 665 O O . VAL A 1 89 ? -2.886 -3.754 18.921 1.00 84.44 89 VAL A O 1
ATOM 668 N N . ASP A 1 90 ? -2.497 -4.919 17.046 1.00 84.50 90 ASP A N 1
ATOM 669 C CA . ASP A 1 90 ? -1.485 -5.790 17.643 1.00 84.50 90 ASP A CA 1
ATOM 670 C C . ASP A 1 90 ? -0.221 -5.016 18.032 1.00 84.50 90 ASP A C 1
ATOM 672 O O . ASP A 1 90 ? 0.349 -5.266 19.098 1.00 84.50 90 ASP A O 1
ATOM 676 N N . LEU A 1 91 ? 0.180 -4.020 17.235 1.00 84.19 91 LEU A N 1
ATOM 677 C CA . LEU A 1 91 ? 1.290 -3.126 17.561 1.00 84.19 91 LEU A CA 1
ATOM 678 C C . LEU A 1 91 ? 0.989 -2.302 18.821 1.00 84.19 91 LEU A C 1
ATOM 680 O O . LEU A 1 91 ? 1.815 -2.248 19.733 1.00 84.19 91 LEU A O 1
ATOM 684 N N . LEU A 1 92 ? -0.207 -1.713 18.916 1.00 86.75 92 LEU A N 1
ATOM 685 C CA . LEU A 1 92 ? -0.628 -0.957 20.100 1.00 86.75 92 LEU A CA 1
ATOM 686 C C . LEU A 1 92 ? -0.594 -1.834 21.357 1.00 86.75 92 LEU A C 1
ATOM 688 O O . LEU A 1 92 ? 0.006 -1.450 22.362 1.00 86.75 92 LEU A O 1
ATOM 692 N N . LYS A 1 93 ? -1.144 -3.052 21.275 1.00 85.81 93 LYS A N 1
ATOM 693 C CA . LYS A 1 93 ? -1.114 -4.031 22.373 1.00 85.81 93 LYS A CA 1
ATOM 694 C C . LYS A 1 93 ? 0.308 -4.416 22.768 1.00 85.81 93 LYS A C 1
ATOM 696 O O . LYS A 1 93 ? 0.623 -4.419 23.955 1.00 85.81 93 LYS A O 1
ATOM 701 N N . LYS A 1 94 ? 1.175 -4.720 21.795 1.00 84.94 94 LYS A N 1
ATOM 702 C CA . LYS A 1 94 ? 2.578 -5.103 22.031 1.00 84.94 94 LYS A CA 1
ATOM 703 C C . LYS A 1 94 ? 3.343 -4.025 22.798 1.00 84.94 94 LYS A C 1
ATOM 705 O O . LYS A 1 94 ? 4.208 -4.352 23.607 1.00 84.94 94 LYS A O 1
ATOM 710 N N . HIS A 1 95 ? 3.029 -2.759 22.544 1.00 88.88 95 HIS A N 1
ATOM 711 C CA . HIS A 1 95 ? 3.687 -1.614 23.168 1.00 88.88 95 HIS A CA 1
ATOM 712 C C . HIS A 1 95 ? 2.924 -1.039 24.371 1.00 88.88 95 HIS A C 1
ATOM 714 O O . HIS A 1 95 ? 3.306 0.015 24.876 1.00 88.88 95 HIS A O 1
ATOM 720 N N . SER A 1 96 ? 1.881 -1.725 24.858 1.00 92.19 96 SER A N 1
ATOM 721 C CA . SER A 1 96 ? 1.039 -1.273 25.977 1.00 92.19 96 SER A CA 1
ATOM 722 C C . SER A 1 96 ? 0.477 0.142 25.775 1.00 92.19 96 SER A C 1
ATOM 724 O O . SER A 1 96 ? 0.331 0.908 26.730 1.00 92.19 96 SER A O 1
ATOM 726 N N . LEU A 1 97 ? 0.189 0.498 24.522 1.00 89.88 97 LEU A N 1
ATOM 727 C CA . LEU A 1 97 ? -0.386 1.782 24.147 1.00 89.88 97 LEU A CA 1
ATOM 728 C C . LEU A 1 97 ? -1.909 1.677 24.151 1.00 89.88 97 LEU A C 1
ATOM 730 O O . LEU A 1 97 ? -2.487 0.796 23.515 1.00 89.88 97 LEU A O 1
ATOM 734 N N . ASN A 1 98 ? -2.548 2.611 24.848 1.00 85.94 98 ASN A N 1
ATOM 735 C CA . ASN A 1 98 ? -3.995 2.786 24.841 1.00 85.94 98 ASN A CA 1
ATOM 736 C C . ASN A 1 98 ? -4.340 4.027 24.017 1.00 85.94 98 ASN A C 1
ATOM 738 O O . ASN A 1 98 ? -3.579 4.997 24.019 1.00 85.94 98 ASN A O 1
ATOM 742 N N . TRP A 1 99 ? -5.491 4.013 23.353 1.00 77.06 99 TRP A N 1
ATOM 743 C CA . TRP A 1 99 ? -6.053 5.199 22.715 1.00 77.06 99 TRP A CA 1
ATOM 744 C C . TRP A 1 99 ? -7.325 5.623 23.453 1.00 77.06 99 TRP A C 1
ATOM 746 O O . TRP A 1 99 ? -8.053 4.783 23.984 1.00 77.06 99 TRP A O 1
ATOM 756 N N . SER A 1 100 ? -7.568 6.928 23.503 1.00 81.06 100 SER A N 1
ATOM 757 C CA . SER A 1 100 ? -8.835 7.522 23.927 1.00 81.06 100 SER A CA 1
ATOM 758 C C . SER A 1 100 ? -9.403 8.327 22.765 1.00 81.06 100 SER A C 1
ATOM 760 O O . SER A 1 100 ? -8.633 8.833 21.946 1.00 81.06 100 SER A O 1
ATOM 762 N N . GLU A 1 101 ? -10.728 8.424 22.700 1.00 60.41 101 GLU A N 1
ATOM 763 C CA . GLU A 1 101 ? -11.414 9.378 21.819 1.00 60.41 101 GLU A CA 1
ATOM 764 C C . GLU A 1 101 ? -11.160 10.832 22.240 1.00 60.41 101 GLU A C 1
ATOM 766 O O . GLU A 1 101 ? -10.945 11.073 23.455 1.00 60.41 101 GLU A O 1
#

Organism: NCBI:txid412755

Radius of gyration: 16.69 Å; chains: 1; bounding box: 42×22×53 Å

Sequence (101 aa):
ETKEVPVPGAPDWFYHLEIADSYLADVQANPGNSGAPVYLIDDGTVIGVCTASRLVPIVDQRGNVVTINGQQLRYSSGLTVVVPSSYVVDLLKKHSLNWSE

Secondary structure (DSSP, 8-state):
---EEEPTTS-TT-EEE-TTS-EEES----TT-TTPEEE-TTT--EEEEEEEEEEEE-B-TTSPBPEETTEEPEEEEEEEEEEEHHHHHHHHHHTT-----

Foldseek 3Di:
DWDWADDPPDPPVDTDIDPPQKDKDLADDDPVQFQPFDADPVPRHGFWTFHAFDKDFDADPVRHGDADPNHTDIDGPSITITHTPVVVVVVCVVVVHDDDD

pLDDT: mean 86.12, std 11.27, range [51.84, 97.25]

InterPro domains:
  IPR009003 Peptidase S1, PA clan [SSF50494] (15-94)